Protein AF-A0A268QVN5-F1 (afdb_monomer_lite)

Radius of gyration: 13.48 Å; chains: 1; bounding box: 29×26×33 Å

Sequence (77 aa):
PDINTFKELPDWIRENREQLEGKKILTYCTGGVRCEKFSGWLRKEGFEDVAQLHGGIVTYGKDPEVQGELWDGQCYV

Structure (mmCIF, N/CA/C/O backbone):
data_AF-A0A268QVN5-F1
#
_entry.id   AF-A0A268QVN5-F1
#
loop_
_atom_si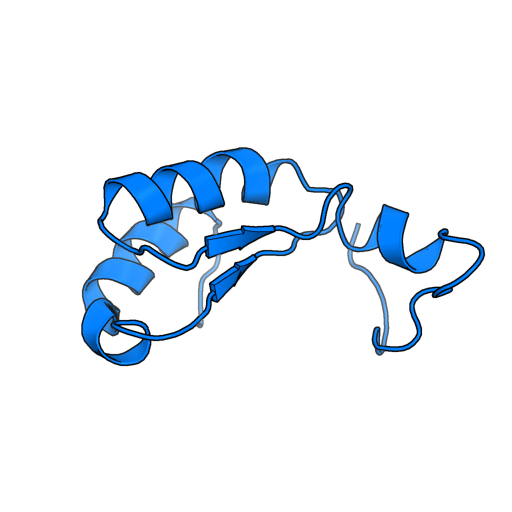te.group_PDB
_atom_site.id
_atom_site.type_symbol
_atom_site.label_atom_id
_atom_site.label_alt_id
_atom_site.label_comp_id
_atom_site.label_asym_id
_atom_site.label_entity_id
_atom_site.label_seq_id
_atom_site.pdbx_PDB_ins_code
_atom_site.Cartn_x
_atom_site.Cartn_y
_atom_site.Cartn_z
_atom_site.occupancy
_atom_site.B_iso_or_equiv
_atom_site.auth_seq_id
_atom_site.auth_comp_id
_atom_site.auth_asym_id
_atom_site.auth_atom_id
_atom_site.pdbx_PDB_model_num
ATOM 1 N N . PRO A 1 1 ? -0.603 12.818 1.778 1.00 79.81 1 PRO A N 1
ATOM 2 C CA . PRO A 1 1 ? 0.117 13.258 2.991 1.00 79.81 1 PRO A CA 1
ATOM 3 C C . PRO A 1 1 ? 1.459 13.837 2.579 1.00 79.81 1 PRO A C 1
ATOM 5 O O . PRO A 1 1 ? 2.092 13.238 1.713 1.00 79.81 1 PRO A O 1
ATOM 8 N N . ASP A 1 2 ? 1.871 14.950 3.171 1.00 88.38 2 ASP A N 1
ATOM 9 C CA . ASP A 1 2 ? 3.250 15.417 3.049 1.00 88.38 2 ASP A CA 1
ATOM 10 C C . ASP A 1 2 ? 4.077 14.733 4.149 1.00 88.38 2 ASP A C 1
ATOM 12 O O . ASP A 1 2 ? 4.012 15.123 5.311 1.00 88.38 2 ASP A O 1
ATOM 16 N N . ILE A 1 3 ? 4.724 13.614 3.808 1.00 93.62 3 ILE A N 1
ATOM 17 C CA . ILE A 1 3 ? 5.547 12.806 4.722 1.00 93.62 3 ILE A CA 1
ATOM 18 C C . ILE A 1 3 ? 6.892 12.501 4.066 1.00 93.62 3 ILE A C 1
ATOM 20 O O . ILE A 1 3 ? 6.954 12.223 2.867 1.00 93.62 3 ILE A O 1
ATOM 24 N N . ASN A 1 4 ? 7.964 12.489 4.857 1.00 94.12 4 ASN A N 1
ATOM 25 C CA . ASN A 1 4 ? 9.321 12.244 4.358 1.00 94.12 4 ASN A CA 1
ATOM 26 C C . ASN A 1 4 ? 9.748 10.787 4.538 1.00 94.12 4 ASN A C 1
ATOM 28 O O . ASN A 1 4 ? 10.516 10.244 3.741 1.00 94.12 4 ASN A O 1
ATOM 32 N N . THR A 1 5 ? 9.253 10.131 5.589 1.00 95.12 5 THR A N 1
ATOM 33 C CA . THR A 1 5 ? 9.586 8.739 5.886 1.00 95.12 5 THR A CA 1
ATOM 34 C C . THR A 1 5 ? 8.346 7.893 6.132 1.00 95.12 5 THR A C 1
ATOM 36 O O . THR A 1 5 ? 7.326 8.341 6.645 1.00 95.12 5 THR A O 1
ATOM 39 N N . PHE A 1 6 ? 8.448 6.597 5.832 1.00 94.56 6 PHE A N 1
ATOM 40 C CA . PHE A 1 6 ? 7.364 5.647 6.098 1.00 94.56 6 PHE A CA 1
ATOM 41 C C . PHE A 1 6 ? 6.998 5.547 7.592 1.00 94.56 6 PHE A C 1
ATOM 43 O O . PHE A 1 6 ? 5.877 5.174 7.924 1.00 94.56 6 PHE A O 1
ATOM 50 N N . LYS A 1 7 ? 7.923 5.890 8.498 1.00 95.12 7 LYS A N 1
ATOM 51 C CA . LYS A 1 7 ? 7.677 5.854 9.946 1.00 95.12 7 LYS A CA 1
ATOM 52 C C . LYS A 1 7 ? 6.692 6.929 10.410 1.00 95.12 7 LYS A C 1
ATOM 54 O O . LYS A 1 7 ? 6.106 6.745 11.465 1.00 95.12 7 LYS A O 1
ATOM 59 N N . GLU A 1 8 ? 6.509 7.997 9.634 1.00 96.50 8 GLU A N 1
ATOM 60 C CA . GLU A 1 8 ? 5.563 9.086 9.926 1.00 96.50 8 GLU A CA 1
ATOM 61 C C . GLU A 1 8 ? 4.122 8.722 9.543 1.00 96.50 8 GLU A C 1
ATOM 63 O O . GLU A 1 8 ? 3.167 9.300 10.054 1.00 96.50 8 GLU A O 1
ATOM 68 N N . LEU A 1 9 ? 3.942 7.741 8.651 1.00 95.12 9 LEU A N 1
ATOM 69 C CA . LEU A 1 9 ? 2.624 7.389 8.129 1.00 95.12 9 LEU A CA 1
ATOM 70 C C . LEU A 1 9 ? 1.642 6.896 9.215 1.00 95.12 9 LEU A C 1
ATOM 72 O O . LEU A 1 9 ? 0.488 7.314 9.162 1.00 95.12 9 LEU A O 1
ATOM 76 N N . PRO A 1 10 ? 2.033 6.060 10.202 1.00 95.81 10 PRO A N 1
ATOM 77 C CA . PRO A 1 10 ? 1.147 5.673 11.301 1.00 95.81 10 PRO A CA 1
ATOM 78 C C . PRO A 1 10 ? 0.552 6.852 12.075 1.00 95.81 10 PRO A C 1
ATOM 80 O O . PRO A 1 10 ? -0.649 6.862 12.339 1.00 95.81 10 PRO A O 1
ATOM 83 N N . ASP A 1 11 ? 1.367 7.851 12.409 1.00 96.25 11 ASP A N 1
ATOM 84 C CA . ASP A 1 11 ? 0.903 9.011 13.172 1.00 96.25 11 ASP A CA 1
ATOM 85 C C . ASP A 1 11 ? -0.011 9.888 12.313 1.00 96.25 11 ASP A C 1
ATOM 87 O O . ASP A 1 11 ? -1.102 10.247 12.754 1.00 96.25 11 ASP A O 1
ATOM 91 N N . TRP A 1 12 ? 0.334 10.083 11.035 1.00 96.62 12 TRP A N 1
ATOM 92 C CA . TRP A 1 12 ? -0.542 10.776 10.090 1.00 96.62 12 TRP A CA 1
ATOM 93 C C . TRP A 1 12 ? -1.920 10.105 9.967 1.00 96.62 12 TRP A C 1
ATOM 95 O O . TRP A 1 12 ? -2.943 10.786 9.957 1.00 96.62 12 TRP A O 1
ATOM 105 N N . ILE A 1 13 ? -1.983 8.770 9.907 1.00 96.12 13 ILE A N 1
ATOM 106 C CA . ILE A 1 13 ? -3.260 8.039 9.849 1.00 96.12 13 ILE A CA 1
ATOM 107 C C . ILE A 1 13 ? -4.093 8.271 11.108 1.00 96.12 13 ILE A C 1
ATOM 109 O O . ILE A 1 13 ? -5.304 8.439 10.999 1.00 96.12 13 ILE A O 1
ATOM 113 N N . ARG A 1 14 ? -3.471 8.284 12.292 1.00 95.75 14 ARG A N 1
ATOM 114 C CA . ARG A 1 14 ? -4.188 8.523 13.554 1.00 95.75 14 ARG A CA 1
ATOM 115 C C . ARG A 1 14 ? -4.766 9.930 13.609 1.00 95.75 14 ARG A C 1
ATOM 117 O O . ARG A 1 14 ? -5.927 10.087 13.969 1.00 95.75 14 ARG A O 1
ATOM 124 N N . GLU A 1 15 ? -3.987 10.925 13.195 1.00 96.75 15 GLU A N 1
ATOM 125 C CA . GLU A 1 15 ? -4.424 12.324 13.115 1.00 96.75 15 GLU A CA 1
ATOM 126 C C . GLU A 1 15 ? -5.543 12.538 12.084 1.00 96.75 15 GLU A C 1
ATOM 128 O O . GLU A 1 15 ? -6.351 13.449 12.227 1.00 96.75 15 GLU A O 1
ATOM 133 N N . ASN A 1 16 ? -5.618 11.684 11.059 1.00 95.81 16 ASN A N 1
ATOM 134 C CA . ASN A 1 16 ? -6.572 11.797 9.954 1.00 95.81 16 ASN A CA 1
ATOM 135 C C . ASN A 1 16 ? -7.583 10.636 9.923 1.00 95.81 16 ASN A C 1
ATOM 137 O O . ASN A 1 16 ? -8.179 10.366 8.879 1.00 95.81 16 ASN A O 1
ATOM 141 N N . ARG A 1 17 ? -7.791 9.943 11.053 1.00 95.94 17 ARG A N 1
ATOM 142 C CA . ARG A 1 17 ? -8.586 8.703 11.131 1.00 95.94 17 ARG A CA 1
ATOM 143 C C . ARG A 1 17 ? -9.981 8.855 10.533 1.00 95.94 17 ARG A C 1
ATOM 145 O O . ARG A 1 17 ? -10.403 8.006 9.750 1.00 95.94 17 ARG A O 1
ATOM 152 N N . GLU A 1 18 ? -10.659 9.955 10.846 1.00 96.25 18 GLU A N 1
ATOM 153 C CA . GLU A 1 18 ? -12.022 10.239 10.381 1.00 96.25 18 GLU A CA 1
ATOM 154 C C . GLU A 1 18 ? -12.138 10.266 8.848 1.00 96.25 18 GLU A C 1
ATOM 156 O O . GLU A 1 18 ? -13.184 9.943 8.292 1.00 96.25 18 GLU A O 1
ATOM 161 N N . GLN A 1 19 ? -11.053 10.590 8.133 1.00 94.12 19 GLN A N 1
ATOM 162 C CA . GLN A 1 19 ? -11.042 10.598 6.666 1.00 94.12 19 GLN A CA 1
ATOM 163 C C . GLN A 1 19 ? -11.057 9.190 6.064 1.00 94.12 19 GLN A C 1
ATOM 165 O O . GLN A 1 19 ? -11.338 9.035 4.875 1.00 94.12 19 GLN A O 1
ATOM 170 N N . LEU A 1 20 ? -10.720 8.174 6.854 1.00 94.50 20 LEU A N 1
ATOM 171 C CA . LEU A 1 20 ? -10.542 6.790 6.419 1.00 94.50 20 LEU A CA 1
ATOM 172 C C . LEU A 1 20 ? -11.570 5.842 7.041 1.00 94.50 20 LEU A C 1
ATOM 174 O O . LEU A 1 20 ? -11.777 4.744 6.527 1.00 94.50 20 LEU A O 1
ATOM 178 N N . GLU A 1 21 ? -12.215 6.250 8.129 1.00 94.44 21 GLU A N 1
ATOM 179 C CA . GLU A 1 21 ? -13.176 5.424 8.850 1.00 94.44 21 GLU A CA 1
ATOM 180 C C . GLU A 1 21 ? -14.359 5.021 7.952 1.00 94.44 21 GLU A C 1
ATOM 182 O O . GLU A 1 21 ? -14.899 5.821 7.184 1.00 94.44 21 GLU A O 1
ATOM 187 N N . GLY A 1 22 ? -14.718 3.734 7.986 1.00 94.50 22 GLY A N 1
ATOM 188 C CA . GLY A 1 22 ? -15.768 3.151 7.141 1.00 94.50 22 GLY A CA 1
ATOM 189 C C . GLY A 1 22 ? -15.432 3.024 5.647 1.00 94.50 22 GLY A C 1
ATOM 190 O O . GLY A 1 22 ? -16.276 2.561 4.878 1.00 94.50 22 GLY A O 1
ATOM 191 N N . LYS A 1 23 ? -14.229 3.415 5.202 1.00 96.56 23 LYS A N 1
ATOM 192 C CA . LYS A 1 23 ? -13.804 3.286 3.800 1.00 96.56 23 LYS A CA 1
ATOM 193 C C . LYS A 1 23 ? -13.040 1.991 3.551 1.00 96.56 23 LYS A C 1
ATOM 195 O O . LYS A 1 23 ? -12.427 1.419 4.448 1.00 96.56 23 LYS A O 1
ATOM 200 N N . LYS A 1 24 ? -13.022 1.584 2.280 1.00 97.94 24 LYS A N 1
ATOM 201 C CA . LYS A 1 24 ? -12.132 0.533 1.779 1.00 97.94 24 LYS A CA 1
ATOM 202 C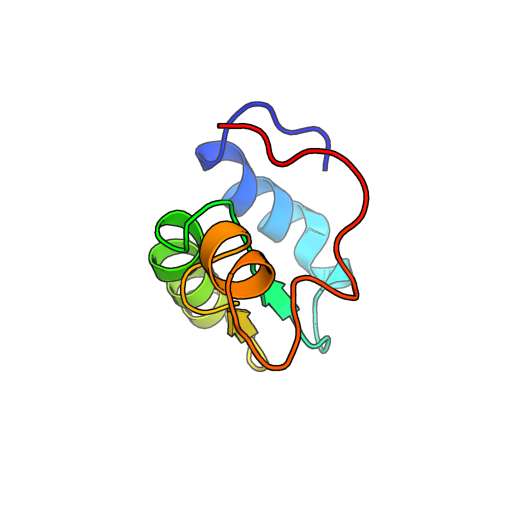 C . LYS A 1 24 ? -10.748 1.112 1.529 1.00 97.94 24 LYS A C 1
ATOM 204 O O . LYS A 1 24 ? -10.620 2.107 0.814 1.00 97.94 24 LYS A O 1
ATOM 209 N N . ILE A 1 25 ? -9.722 0.489 2.094 1.00 97.38 25 ILE A N 1
ATOM 210 C CA . ILE A 1 25 ? -8.339 0.958 2.033 1.00 97.38 25 ILE A CA 1
ATOM 211 C C . ILE A 1 25 ? -7.513 -0.042 1.229 1.00 97.38 25 ILE A C 1
ATOM 213 O O . ILE A 1 25 ? -7.273 -1.165 1.666 1.00 97.38 25 ILE A O 1
ATOM 217 N N . LEU A 1 26 ? -7.021 0.385 0.066 1.00 97.50 26 LEU A N 1
ATOM 218 C CA . LEU A 1 26 ? -6.016 -0.349 -0.697 1.00 97.50 26 LEU A CA 1
ATOM 219 C C . LEU A 1 26 ? -4.637 0.255 -0.432 1.00 97.50 26 LEU A C 1
ATOM 221 O O . LEU A 1 26 ? -4.412 1.442 -0.658 1.00 97.50 26 LEU A O 1
ATOM 225 N N . THR A 1 27 ? -3.698 -0.572 0.013 1.00 97.50 27 THR A N 1
ATOM 226 C CA . THR A 1 27 ? -2.301 -0.171 0.210 1.00 97.50 27 THR A CA 1
ATOM 227 C C . THR A 1 27 ? -1.424 -0.694 -0.926 1.00 97.50 27 THR A C 1
ATOM 229 O O . THR A 1 27 ? -1.555 -1.842 -1.351 1.00 97.50 27 THR A O 1
ATOM 232 N N . TYR A 1 28 ? -0.502 0.129 -1.422 1.00 97.06 28 TYR A N 1
ATOM 233 C CA . TYR A 1 28 ? 0.485 -0.293 -2.417 1.00 97.06 28 TYR A CA 1
ATOM 234 C C . TYR A 1 28 ? 1.833 0.404 -2.193 1.00 97.06 28 TYR A C 1
ATOM 236 O O . TYR A 1 28 ? 1.922 1.485 -1.613 1.00 97.06 28 TYR A O 1
ATOM 244 N N . CYS A 1 29 ? 2.907 -0.254 -2.621 1.00 96.12 29 CYS A N 1
ATOM 245 C CA . CYS A 1 29 ? 4.259 0.295 -2.667 1.00 96.12 29 CYS A CA 1
ATOM 246 C C . CYS A 1 29 ? 5.037 -0.392 -3.800 1.00 96.12 29 CYS A C 1
ATOM 248 O O . CYS A 1 29 ? 4.500 -1.287 -4.450 1.00 96.12 29 CYS A O 1
ATOM 250 N N . THR A 1 30 ? 6.297 -0.010 -4.032 1.00 97.19 30 THR A N 1
ATOM 251 C CA . THR A 1 30 ? 7.110 -0.514 -5.157 1.00 97.19 30 THR A CA 1
ATOM 252 C C . THR A 1 30 ? 7.098 -2.046 -5.281 1.00 97.19 30 THR A C 1
ATOM 254 O O . THR A 1 30 ? 6.793 -2.564 -6.349 1.00 97.19 30 THR A O 1
ATOM 257 N N . GLY A 1 31 ? 7.361 -2.769 -4.185 1.00 96.62 31 GLY A N 1
ATOM 258 C CA . GLY A 1 31 ? 7.489 -4.237 -4.177 1.00 96.62 31 GLY A CA 1
ATOM 259 C C . GLY A 1 31 ? 6.721 -4.951 -3.058 1.00 96.62 31 GLY A C 1
ATOM 260 O O . GLY A 1 31 ? 7.113 -6.031 -2.639 1.00 96.62 31 GLY A O 1
ATOM 261 N N . GLY A 1 32 ? 5.689 -4.328 -2.486 1.00 96.88 32 GLY A N 1
ATOM 262 C CA . GLY A 1 32 ? 4.804 -4.948 -1.482 1.00 96.88 32 GLY A CA 1
ATOM 263 C C . GLY A 1 32 ? 5.304 -4.970 -0.026 1.00 96.88 32 GLY A C 1
ATOM 264 O O . GLY A 1 32 ? 4.498 -4.829 0.884 1.00 96.88 32 GLY A O 1
ATOM 265 N N . VAL A 1 33 ? 6.615 -5.033 0.244 1.00 96.38 33 VAL A N 1
ATOM 266 C CA . VAL A 1 33 ? 7.150 -5.253 1.615 1.00 96.38 33 VAL A CA 1
ATOM 267 C C . VAL A 1 33 ? 6.675 -4.255 2.689 1.00 96.38 33 VAL A C 1
ATOM 269 O O . VAL A 1 33 ? 6.481 -4.624 3.848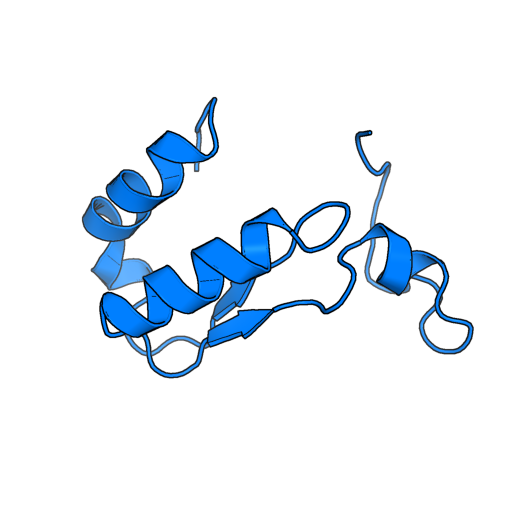 1.00 96.38 33 VAL A O 1
ATOM 272 N N . ARG A 1 34 ? 6.475 -2.977 2.333 1.00 96.75 34 ARG A N 1
ATOM 273 C CA . ARG A 1 34 ? 5.939 -1.969 3.268 1.00 96.75 34 ARG A CA 1
ATOM 274 C C . ARG A 1 34 ? 4.462 -2.228 3.566 1.00 96.75 34 ARG A C 1
ATOM 276 O O . ARG A 1 34 ? 4.043 -2.079 4.711 1.00 96.75 34 ARG A O 1
ATOM 283 N N . CYS A 1 35 ? 3.705 -2.653 2.559 1.00 97.69 35 CYS A N 1
ATOM 284 C CA . CYS A 1 35 ? 2.278 -2.947 2.658 1.00 97.69 35 CYS A CA 1
ATOM 285 C C . CYS A 1 35 ? 2.002 -4.177 3.522 1.00 97.69 35 CYS A C 1
ATOM 287 O O . CYS A 1 35 ? 1.033 -4.149 4.271 1.00 97.69 35 CYS A O 1
ATOM 289 N N . GLU A 1 36 ? 2.885 -5.179 3.532 1.00 96.81 36 GLU A N 1
ATOM 290 C CA . GLU A 1 36 ? 2.745 -6.347 4.417 1.00 96.81 36 GLU A CA 1
ATOM 291 C C . GLU A 1 36 ? 2.685 -5.934 5.893 1.00 96.81 36 GLU A C 1
ATOM 293 O O . GLU A 1 36 ? 1.809 -6.348 6.653 1.00 96.81 36 GLU A O 1
ATOM 298 N N . LYS A 1 37 ? 3.588 -5.036 6.306 1.00 95.94 37 LYS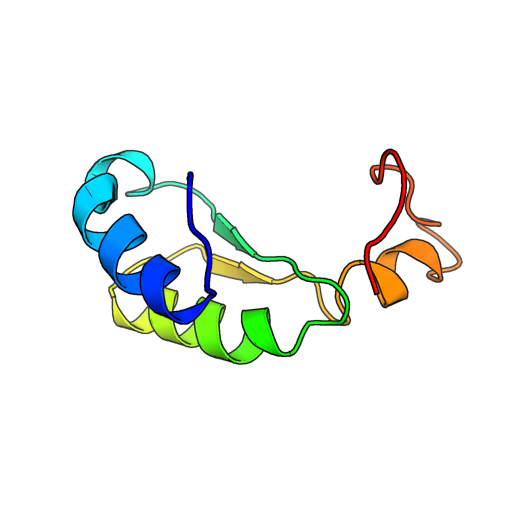 A N 1
ATOM 299 C CA . LYS A 1 37 ? 3.588 -4.498 7.673 1.00 95.94 37 LYS A CA 1
ATOM 300 C C . LYS A 1 37 ? 2.446 -3.512 7.894 1.00 95.94 37 LYS A C 1
ATOM 302 O O . LYS A 1 37 ? 1.803 -3.542 8.941 1.00 95.94 37 LYS A O 1
ATOM 307 N N . PHE A 1 38 ? 2.221 -2.621 6.931 1.00 97.19 38 PHE A N 1
ATOM 308 C CA . PHE A 1 38 ? 1.292 -1.509 7.093 1.00 97.19 38 PHE A CA 1
ATOM 309 C C . PHE A 1 38 ? -0.170 -1.948 7.097 1.00 97.19 38 PHE A C 1
ATOM 311 O O . PHE A 1 38 ? -0.929 -1.509 7.952 1.00 97.19 38 PHE A O 1
ATOM 318 N N . SER A 1 39 ? -0.562 -2.854 6.202 1.00 97.06 39 SER A N 1
ATOM 319 C CA . SER A 1 39 ? -1.921 -3.402 6.165 1.00 97.06 39 SER A CA 1
ATOM 320 C C . SER A 1 39 ? -2.251 -4.168 7.449 1.00 97.06 39 SER A C 1
ATOM 322 O O . SER A 1 39 ? -3.329 -3.994 8.015 1.00 97.06 39 SER A O 1
ATOM 324 N N . GLY A 1 40 ? -1.292 -4.937 7.977 1.00 96.44 40 GLY A N 1
ATOM 325 C CA . GLY A 1 40 ? -1.417 -5.585 9.281 1.00 96.44 40 GLY A CA 1
ATOM 326 C C . GLY A 1 40 ? -1.544 -4.587 10.436 1.00 96.44 40 GLY A C 1
ATOM 327 O O . GLY A 1 40 ? -2.317 -4.820 11.362 1.00 96.44 40 GLY A O 1
ATOM 328 N N . TRP A 1 41 ? -0.820 -3.466 10.383 1.00 97.56 41 TRP A N 1
ATOM 329 C CA . TRP A 1 41 ? -0.958 -2.387 11.362 1.00 97.56 41 TRP A CA 1
ATOM 330 C C . TRP A 1 41 ? -2.321 -1.685 11.266 1.00 97.56 41 TRP A C 1
ATOM 332 O O . TRP A 1 41 ? -2.983 -1.553 12.288 1.00 97.56 41 TRP A O 1
ATOM 342 N N . LEU A 1 42 ? -2.802 -1.340 10.066 1.00 97.56 42 LEU A N 1
ATOM 343 C CA . LEU A 1 42 ? -4.129 -0.738 9.868 1.00 97.56 42 LEU A CA 1
ATOM 344 C C . LEU A 1 42 ? -5.243 -1.624 10.441 1.00 97.56 42 LEU A C 1
ATOM 346 O O . LEU A 1 42 ? -6.102 -1.149 11.180 1.00 97.56 42 LEU A O 1
ATOM 350 N N . ARG A 1 43 ? -5.187 -2.935 10.182 1.00 96.56 43 ARG A N 1
ATOM 351 C CA . ARG A 1 43 ? -6.144 -3.885 10.768 1.00 96.56 43 ARG A CA 1
ATOM 352 C C . ARG A 1 43 ? -6.092 -3.891 12.298 1.00 96.56 43 ARG A C 1
ATOM 354 O O . ARG A 1 43 ? -7.132 -3.969 12.940 1.00 96.56 43 ARG A O 1
ATOM 361 N N . LYS A 1 44 ? -4.900 -3.772 12.896 1.00 96.81 44 LYS A N 1
ATOM 362 C CA . LYS A 1 44 ? -4.737 -3.672 14.359 1.00 96.81 44 LYS A CA 1
ATOM 363 C C . LYS A 1 44 ? -5.282 -2.366 14.941 1.00 96.81 44 LYS A C 1
ATOM 365 O O . LYS A 1 44 ? -5.752 -2.385 16.071 1.00 96.81 44 LYS A O 1
ATOM 370 N N . GLU A 1 45 ? -5.238 -1.262 14.199 1.00 96.69 45 GLU A N 1
ATOM 371 C CA . GLU A 1 45 ? -5.819 0.027 14.623 1.00 96.69 45 GLU A CA 1
ATOM 372 C C . GLU A 1 45 ? -7.355 0.072 14.476 1.00 96.69 45 GLU A C 1
ATOM 374 O O . GLU A 1 45 ? -7.996 1.029 14.922 1.00 96.69 45 GLU A O 1
ATOM 379 N N . GLY A 1 46 ? -7.953 -0.976 13.894 1.00 96.38 46 GLY A N 1
ATOM 380 C CA . GLY A 1 46 ? -9.401 -1.158 13.790 1.00 96.38 46 GLY A CA 1
ATOM 381 C C . GLY A 1 46 ? -9.993 -0.868 12.410 1.00 96.38 46 GLY A C 1
ATOM 382 O O . GLY A 1 46 ? -11.211 -0.797 12.292 1.00 96.38 46 GLY A O 1
ATOM 383 N N . PHE A 1 47 ? -9.176 -0.708 11.364 1.00 97.44 47 PHE A N 1
ATOM 384 C CA . PHE A 1 47 ? -9.690 -0.610 9.995 1.00 97.44 47 PHE A CA 1
ATOM 385 C C . PHE A 1 47 ? -10.068 -2.000 9.465 1.00 97.44 47 PHE A C 1
ATOM 387 O O . PHE A 1 47 ? -9.224 -2.896 9.399 1.00 97.44 47 PHE A O 1
ATOM 394 N N . GLU A 1 48 ? -11.330 -2.178 9.075 1.00 94.38 48 GLU A N 1
ATOM 395 C CA . GLU A 1 48 ? -11.875 -3.494 8.710 1.00 94.38 48 GLU A CA 1
ATOM 396 C C . GLU A 1 48 ? -11.589 -3.885 7.250 1.00 94.38 48 GLU A C 1
ATOM 398 O O . GLU A 1 48 ? -11.077 -4.975 6.985 1.00 94.38 48 GLU A O 1
ATOM 403 N N . ASP A 1 49 ? -11.866 -2.992 6.294 1.00 97.12 49 ASP A N 1
ATOM 404 C CA . ASP A 1 49 ? -11.721 -3.265 4.857 1.00 97.12 49 ASP A CA 1
ATOM 405 C C . ASP A 1 49 ? -10.356 -2.776 4.349 1.00 97.12 49 ASP A C 1
ATOM 407 O O . ASP A 1 49 ? -10.220 -1.699 3.765 1.00 97.12 49 ASP A O 1
ATOM 411 N N . VAL A 1 50 ? -9.315 -3.561 4.646 1.00 97.88 50 VAL A N 1
ATOM 412 C CA . VAL A 1 50 ? -7.926 -3.276 4.254 1.00 97.88 50 VAL A CA 1
ATOM 413 C C . VAL A 1 50 ? -7.391 -4.361 3.324 1.00 97.88 50 VAL A C 1
ATOM 415 O O . VAL A 1 50 ? -7.249 -5.524 3.720 1.00 97.88 50 VAL A O 1
ATOM 418 N N . ALA A 1 51 ? -6.998 -3.953 2.120 1.00 97.94 51 ALA A N 1
ATOM 419 C CA . ALA A 1 51 ? -6.337 -4.771 1.113 1.00 97.94 51 ALA A CA 1
ATOM 420 C C . ALA A 1 51 ? -4.924 -4.250 0.797 1.00 97.94 51 ALA A C 1
ATOM 422 O O . ALA A 1 51 ? -4.557 -3.106 1.094 1.00 97.94 51 ALA A O 1
ATOM 423 N N . GLN A 1 52 ? -4.115 -5.096 0.164 1.00 97.94 52 GLN A N 1
ATOM 424 C CA . GLN A 1 52 ? -2.821 -4.700 -0.382 1.00 97.94 52 GLN A CA 1
ATOM 425 C C . GLN A 1 52 ? -2.638 -5.221 -1.803 1.00 97.94 52 GLN A C 1
ATOM 427 O O . GLN A 1 52 ? -3.111 -6.309 -2.132 1.00 97.94 52 GLN A O 1
ATOM 432 N N . LEU A 1 53 ? -1.915 -4.461 -2.624 1.00 97.69 53 LEU A N 1
ATOM 433 C CA . LEU A 1 53 ? -1.459 -4.916 -3.932 1.00 97.69 53 LEU A CA 1
ATOM 434 C C . LEU A 1 53 ? -0.310 -5.914 -3.744 1.00 97.69 53 LEU A C 1
ATOM 436 O O . LEU A 1 53 ? 0.822 -5.523 -3.439 1.00 97.69 53 LEU A O 1
ATOM 440 N N . HIS A 1 54 ? -0.609 -7.202 -3.905 1.00 96.50 54 HIS A N 1
ATOM 441 C CA . HIS A 1 54 ? 0.380 -8.260 -3.736 1.00 96.50 54 HIS A CA 1
ATOM 442 C C . HIS A 1 54 ? 1.532 -8.094 -4.737 1.00 96.50 54 HIS A C 1
ATOM 444 O O . HIS A 1 54 ? 1.314 -7.847 -5.920 1.00 96.50 54 HIS A O 1
ATOM 450 N N . GLY A 1 55 ? 2.773 -8.164 -4.248 1.00 96.50 55 GLY A N 1
ATOM 451 C CA . GLY A 1 55 ? 3.967 -7.938 -5.068 1.00 96.50 55 GLY A CA 1
ATOM 452 C C . GLY A 1 55 ? 4.203 -6.479 -5.504 1.00 96.50 55 GLY A C 1
ATOM 453 O O . GLY A 1 55 ? 5.211 -6.199 -6.157 1.00 96.50 55 GLY A O 1
ATOM 454 N N . GLY A 1 56 ? 3.333 -5.540 -5.114 1.00 97.69 56 GLY A N 1
ATOM 455 C CA . GLY A 1 56 ? 3.478 -4.111 -5.383 1.00 97.69 56 GLY A CA 1
ATOM 456 C C . GLY A 1 56 ? 3.385 -3.715 -6.860 1.00 97.69 56 GLY A C 1
ATOM 457 O O . GLY A 1 56 ? 3.031 -4.509 -7.730 1.00 97.69 56 GLY A O 1
ATOM 458 N N . ILE A 1 57 ? 3.736 -2.456 -7.131 1.00 97.56 57 ILE A N 1
ATOM 459 C CA . ILE A 1 57 ? 3.672 -1.839 -8.468 1.00 97.56 57 ILE A CA 1
ATOM 460 C C . ILE A 1 57 ? 4.495 -2.634 -9.490 1.00 97.56 57 ILE A C 1
ATOM 462 O O . ILE A 1 57 ? 4.062 -2.825 -10.621 1.00 97.56 57 ILE A O 1
ATOM 466 N N . VAL A 1 58 ? 5.669 -3.139 -9.091 1.00 96.44 58 VAL A N 1
ATOM 467 C CA . VAL A 1 58 ? 6.556 -3.891 -9.993 1.00 96.44 58 VAL A CA 1
ATOM 468 C C . VAL A 1 58 ? 5.904 -5.181 -10.484 1.00 96.44 58 VAL A C 1
ATOM 470 O O . VAL A 1 58 ? 6.091 -5.542 -11.643 1.00 96.44 58 VAL A O 1
ATOM 473 N N . THR A 1 59 ? 5.160 -5.881 -9.626 1.00 97.31 59 THR A N 1
ATOM 474 C CA . THR A 1 59 ? 4.453 -7.106 -10.029 1.00 97.31 59 THR A CA 1
ATOM 475 C C . THR A 1 59 ? 3.249 -6.760 -10.890 1.00 97.31 59 THR A C 1
ATOM 477 O O . THR A 1 59 ? 3.101 -7.326 -11.965 1.00 97.31 59 THR A O 1
ATOM 480 N N . TYR A 1 60 ? 2.467 -5.757 -10.483 1.00 97.56 60 TYR A N 1
ATOM 481 C CA . TYR A 1 60 ? 1.320 -5.262 -11.247 1.00 97.56 60 TYR A CA 1
ATOM 482 C C . TYR A 1 60 ? 1.687 -4.833 -12.677 1.00 97.56 60 TYR A C 1
ATOM 484 O O . TYR A 1 60 ? 0.983 -5.168 -13.620 1.00 97.56 60 TYR A O 1
ATOM 492 N N . GLY A 1 61 ? 2.825 -4.158 -12.863 1.00 96.25 61 GLY A N 1
ATOM 493 C CA . GLY A 1 61 ? 3.305 -3.754 -14.189 1.00 96.25 61 GLY A CA 1
ATOM 494 C C . GLY A 1 61 ? 3.860 -4.893 -15.054 1.00 96.25 61 GLY A C 1
ATOM 495 O O . GLY A 1 61 ? 3.959 -4.740 -16.267 1.00 96.25 61 GLY A O 1
ATOM 496 N N . LYS A 1 62 ? 4.252 -6.024 -14.454 1.00 96.12 62 LYS A N 1
ATOM 497 C CA . LYS A 1 62 ? 4.800 -7.197 -15.168 1.00 96.12 62 LYS A CA 1
ATOM 498 C C . LYS A 1 62 ? 3.772 -8.296 -15.408 1.00 96.12 62 LYS A C 1
ATOM 500 O O . LYS A 1 62 ? 4.076 -9.257 -16.112 1.00 96.12 62 LYS A O 1
ATOM 505 N N . ASP A 1 63 ? 2.608 -8.185 -14.785 1.00 97.31 63 ASP A N 1
ATOM 506 C CA . ASP A 1 63 ? 1.528 -9.140 -14.939 1.00 97.31 63 ASP A CA 1
ATOM 507 C C . ASP A 1 63 ? 1.052 -9.168 -16.407 1.00 97.31 63 ASP A C 1
ATOM 509 O O . ASP A 1 63 ? 0.836 -8.103 -16.994 1.00 97.31 63 ASP A O 1
ATOM 513 N N . PRO A 1 64 ? 0.936 -10.353 -17.035 1.00 97.38 64 PRO A N 1
ATOM 514 C CA . PRO A 1 64 ? 0.617 -10.464 -18.455 1.00 97.38 64 PRO A CA 1
ATOM 515 C C . PRO A 1 64 ? -0.828 -10.081 -18.794 1.00 97.38 64 PRO A C 1
ATOM 517 O O . PRO A 1 64 ? -1.098 -9.799 -19.958 1.00 97.38 64 PRO A O 1
ATOM 520 N N . GLU A 1 65 ? -1.743 -10.089 -17.821 1.00 97.38 65 GLU A N 1
ATOM 521 C CA . GLU A 1 65 ? -3.151 -9.758 -18.035 1.00 97.38 65 GLU A CA 1
ATOM 522 C C . GLU A 1 65 ? -3.395 -8.260 -17.860 1.00 97.38 65 GLU A C 1
ATOM 524 O O . GLU A 1 65 ? -3.997 -7.634 -18.728 1.00 97.38 65 GLU A O 1
ATOM 529 N N . VAL A 1 66 ? -2.914 -7.678 -16.756 1.00 96.50 66 VAL A N 1
ATOM 530 C CA . VAL A 1 66 ? -3.201 -6.268 -16.432 1.00 96.50 66 VAL A CA 1
ATOM 531 C C . VAL A 1 66 ? -2.131 -5.299 -16.917 1.00 96.50 66 VAL A C 1
ATOM 533 O O . VAL A 1 66 ? -2.438 -4.131 -17.108 1.00 96.50 66 VAL A O 1
ATOM 536 N N . GLN A 1 67 ? -0.882 -5.739 -17.099 1.00 96.38 67 GLN A N 1
ATOM 537 C CA . GLN A 1 67 ? 0.213 -4.957 -17.698 1.00 96.38 67 GLN A CA 1
ATOM 538 C C . GLN A 1 67 ? 0.400 -3.538 -17.127 1.00 96.38 67 GLN A C 1
ATOM 540 O O . GLN A 1 67 ? 0.869 -2.634 -17.818 1.00 96.38 67 GLN A O 1
ATOM 545 N N . GLY A 1 68 ? 0.030 -3.319 -15.864 1.00 95.88 68 GLY A N 1
ATOM 546 C CA . GLY A 1 68 ? 0.064 -1.993 -15.262 1.00 95.88 68 GLY A CA 1
ATOM 547 C C . GLY A 1 68 ? -0.977 -1.002 -15.795 1.00 95.88 68 GLY A C 1
ATOM 548 O O . GLY A 1 68 ? -0.713 0.188 -15.712 1.00 95.88 68 GLY A O 1
ATOM 549 N N . GLU A 1 69 ? -2.121 -1.444 -16.329 1.00 96.75 69 GLU A N 1
ATOM 550 C CA . GLU A 1 69 ? -3.117 -0.616 -17.043 1.00 96.75 69 GLU A CA 1
ATOM 551 C C . GLU A 1 69 ? -3.488 0.699 -16.332 1.00 96.75 69 GLU A C 1
ATOM 553 O O . GLU A 1 69 ? -3.664 1.721 -16.987 1.00 96.75 69 GLU A O 1
ATOM 558 N N . LEU A 1 70 ? -3.577 0.692 -14.996 1.00 96.25 70 LEU A N 1
ATOM 559 C CA . LEU A 1 70 ? -3.927 1.867 -14.183 1.00 96.25 70 LEU A CA 1
ATOM 560 C C . LEU A 1 70 ? -2.714 2.601 -13.585 1.00 96.25 70 LEU A C 1
ATOM 562 O O . LEU A 1 70 ? -2.869 3.422 -12.680 1.00 96.25 70 LEU A O 1
ATOM 566 N N . TRP A 1 71 ? -1.498 2.264 -14.011 1.00 95.38 71 TRP A N 1
ATOM 567 C CA . TRP A 1 71 ? -0.274 2.904 -13.547 1.00 95.38 71 TRP A CA 1
ATOM 568 C C . TRP A 1 71 ? 0.170 4.006 -14.509 1.00 95.38 71 TRP A C 1
ATOM 570 O O . TRP A 1 71 ? 0.523 3.742 -15.656 1.00 95.38 71 TRP A O 1
ATOM 580 N N . ASP A 1 72 ? 0.262 5.230 -13.995 1.00 94.81 72 ASP A N 1
ATOM 581 C CA . ASP A 1 72 ? 0.742 6.388 -14.742 1.00 94.81 72 ASP A CA 1
ATOM 582 C C . ASP A 1 72 ? 2.145 6.822 -14.292 1.00 94.81 72 ASP A C 1
ATOM 584 O O . ASP A 1 72 ? 2.461 6.902 -13.102 1.00 94.81 72 ASP A O 1
ATOM 588 N N . GLY A 1 73 ? 2.992 7.174 -15.261 1.00 93.06 73 GLY A N 1
ATOM 589 C CA . GLY A 1 73 ? 4.320 7.735 -15.011 1.00 93.06 73 GLY A CA 1
ATOM 590 C C . GLY A 1 73 ? 5.392 6.697 -14.662 1.00 93.06 73 GLY A C 1
ATOM 591 O O . GLY A 1 73 ? 5.384 5.561 -15.133 1.00 93.06 73 GLY A O 1
ATOM 592 N N . GLN A 1 74 ? 6.385 7.114 -13.875 1.00 92.19 74 GLN A N 1
ATOM 593 C CA . GLN A 1 74 ? 7.572 6.310 -13.568 1.00 92.19 74 GLN A CA 1
ATOM 594 C C . GLN A 1 74 ? 7.508 5.722 -12.156 1.00 92.19 74 GLN A C 1
ATOM 596 O O . GLN A 1 74 ? 7.104 6.389 -11.205 1.00 92.19 74 GLN A O 1
ATOM 601 N N . CYS A 1 75 ? 7.957 4.474 -12.004 1.00 92.12 75 CYS A N 1
ATOM 602 C CA . CYS A 1 75 ? 8.111 3.845 -10.696 1.00 92.12 75 CYS A CA 1
ATOM 603 C C . CYS A 1 75 ? 9.498 4.168 -10.124 1.00 92.12 75 CYS A C 1
ATOM 605 O O . CYS A 1 75 ? 10.510 3.744 -10.681 1.00 92.12 75 CYS A O 1
ATOM 607 N N . TYR A 1 76 ? 9.542 4.921 -9.023 1.00 87.81 76 TYR A N 1
ATOM 608 C CA . TYR A 1 76 ? 10.787 5.219 -8.315 1.00 87.81 76 TYR A CA 1
ATOM 609 C C . TYR A 1 76 ? 11.366 3.951 -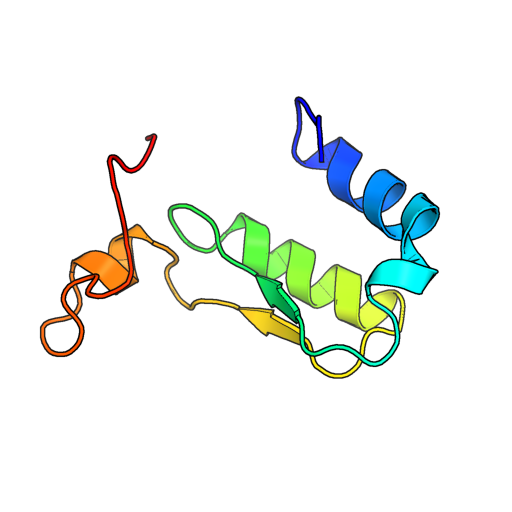7.671 1.00 87.81 76 TYR A C 1
ATOM 611 O O . TYR A 1 76 ? 10.650 3.216 -6.973 1.00 87.81 76 TYR A O 1
ATOM 619 N N . VAL A 1 77 ? 12.661 3.724 -7.906 1.00 80.19 77 VAL A N 1
ATOM 620 C CA . VAL A 1 77 ? 13.437 2.566 -7.440 1.00 80.19 77 VAL A CA 1
ATOM 621 C C . VAL A 1 77 ? 14.680 2.997 -6.683 1.00 80.19 77 VAL A C 1
ATOM 623 O O . VAL A 1 77 ? 15.336 3.964 -7.127 1.00 80.19 77 VAL A O 1
#

Foldseek 3Di:
DPDDDPVCVVVVCVVVVVVPPPHAAEDAAAQCPSVVVVQVVCVVVPRDRYHYDHRGQPCQCVDPPNNSVVDDDDHDD

pLDDT: mean 95.63, std 3.13, range [79.81, 97.94]

Secondary structure (DSSP, 8-state):
---SSGGGHHHHHHHTGGGTTTS-EEE--SSSHHHHHHHHHHHHHT-SSEEE-TTHHHHHHH-TTTTTTT--S----

InterPro domains:
  IPR001763 Rhodanese-like domain [PF00581] (9-60)
  IPR001763 Rhodanese-like domain [PS50206] (7-69)
  IPR020936 tRNA uridine(34) hydroxylase [PTHR43268] (1-77)
  IPR036873 Rhodanese-like domain superfamily [G3DSA:3.40.250.10] (1-77)
  IPR036873 Rhodanese-like domain superfamily [SSF52821] (6-77)

Organism: Shouchella clausii (NCBI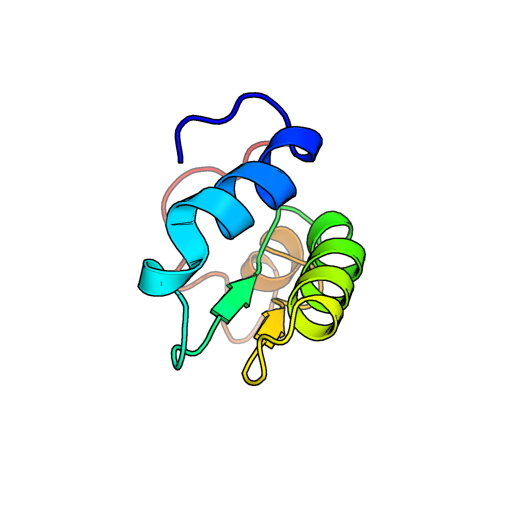:txid79880)